Protein AF-A0A8T6Q2F2-F1 (afdb_monomer_lite)

pLDDT: mean 85.74, std 13.07, range [51.94, 95.88]

Radius of gyration: 14.87 Å; chains: 1; bounding box: 35×14×38 Å

Structure (mmCIF, N/CA/C/O backbone):
data_AF-A0A8T6Q2F2-F1
#
_entry.id   AF-A0A8T6Q2F2-F1
#
loop_
_atom_site.group_PDB
_atom_site.id
_atom_site.type_symbol
_atom_site.label_atom_id
_atom_site.label_alt_id
_atom_site.label_comp_id
_atom_site.label_asym_id
_atom_site.label_entity_id
_atom_site.label_seq_id
_atom_site.pdbx_PDB_ins_code
_atom_site.Cartn_x
_atom_site.Cartn_y
_atom_site.Cartn_z
_atom_site.occupancy
_atom_site.B_iso_or_equiv
_atom_site.auth_seq_id
_atom_site.auth_comp_id
_atom_site.auth_asym_id
_atom_site.auth_atom_id
_atom_site.pdbx_PDB_model_num
ATOM 1 N N . MET A 1 1 ? 28.197 -2.442 20.499 1.00 51.94 1 MET A N 1
ATOM 2 C CA . MET A 1 1 ? 26.937 -2.662 19.747 1.00 51.94 1 MET A CA 1
ATOM 3 C C . MET A 1 1 ? 27.048 -1.956 18.401 1.00 51.94 1 MET A C 1
ATOM 5 O O . MET A 1 1 ? 27.390 -0.782 18.393 1.00 51.94 1 MET A O 1
ATOM 9 N N . ARG A 1 2 ? 26.835 -2.645 17.271 1.00 52.97 2 ARG A N 1
ATOM 10 C CA . ARG A 1 2 ? 26.906 -2.037 15.930 1.00 52.97 2 ARG A CA 1
ATOM 11 C C . ARG A 1 2 ? 25.492 -1.645 15.505 1.00 52.97 2 ARG A C 1
ATOM 13 O O . ARG A 1 2 ? 24.745 -2.485 15.017 1.00 52.97 2 ARG A O 1
ATOM 20 N N . LEU A 1 3 ? 25.119 -0.389 15.739 1.00 66.25 3 LEU A N 1
ATOM 21 C CA . LEU A 1 3 ? 23.884 0.179 15.195 1.00 66.25 3 LEU A CA 1
ATOM 22 C C . LEU A 1 3 ? 23.990 0.145 13.665 1.00 66.25 3 LEU A C 1
ATOM 24 O O . LEU A 1 3 ? 24.990 0.585 13.093 1.00 66.25 3 LEU A O 1
ATOM 28 N N . ALA A 1 4 ? 23.009 -0.460 12.999 1.00 61.84 4 ALA A N 1
ATOM 29 C CA . ALA A 1 4 ? 23.021 -0.623 11.554 1.00 61.84 4 ALA A CA 1
ATOM 30 C C . ALA A 1 4 ? 22.913 0.747 10.858 1.00 61.84 4 ALA A C 1
ATOM 32 O O . ALA A 1 4 ? 21.825 1.275 10.662 1.00 61.84 4 ALA A O 1
ATOM 33 N N . SER A 1 5 ? 24.047 1.314 10.440 1.00 63.59 5 SER A N 1
ATOM 34 C CA . SER A 1 5 ? 24.091 2.450 9.514 1.00 63.59 5 SER A CA 1
ATOM 35 C C . SER A 1 5 ? 23.922 1.930 8.083 1.00 63.59 5 SER A C 1
ATO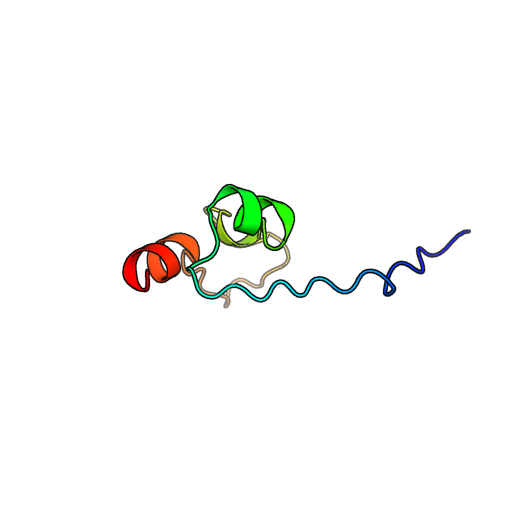M 37 O O . SER A 1 5 ? 24.890 1.706 7.359 1.00 63.59 5 SER A O 1
ATOM 39 N N . ARG A 1 6 ? 22.687 1.615 7.681 1.00 59.09 6 ARG A N 1
ATOM 40 C CA . ARG A 1 6 ? 22.355 1.224 6.296 1.00 59.09 6 ARG A CA 1
ATOM 41 C C . ARG A 1 6 ? 21.299 2.149 5.696 1.00 59.09 6 ARG A C 1
ATOM 43 O O . ARG A 1 6 ? 20.401 1.697 5.003 1.00 59.09 6 ARG A O 1
ATOM 50 N N . PHE A 1 7 ? 21.459 3.454 5.896 1.00 61.44 7 PHE A N 1
ATOM 51 C CA . PHE A 1 7 ? 20.731 4.469 5.121 1.00 61.44 7 PHE A CA 1
ATOM 52 C C . PHE A 1 7 ? 21.317 4.676 3.705 1.00 61.44 7 PHE A C 1
ATOM 54 O O . PHE A 1 7 ? 20.834 5.508 2.951 1.00 61.44 7 PHE A O 1
ATOM 61 N N . GLY A 1 8 ? 22.362 3.925 3.330 1.00 56.50 8 GLY A N 1
ATOM 62 C CA . GLY A 1 8 ? 23.168 4.183 2.129 1.00 56.50 8 GLY A CA 1
ATOM 63 C C . GLY A 1 8 ? 22.742 3.490 0.830 1.00 56.50 8 GLY A C 1
ATOM 64 O O . GLY A 1 8 ? 23.405 3.694 -0.181 1.00 56.50 8 GLY A O 1
ATOM 65 N N . ARG A 1 9 ? 21.689 2.658 0.805 1.00 62.03 9 ARG A N 1
ATOM 66 C CA . ARG A 1 9 ? 21.179 2.116 -0.470 1.00 62.03 9 ARG A CA 1
ATOM 67 C C . ARG A 1 9 ? 20.018 2.971 -0.960 1.00 62.03 9 ARG A C 1
ATOM 69 O O . ARG A 1 9 ? 18.946 2.971 -0.366 1.00 62.03 9 ARG A O 1
ATOM 76 N N . TYR A 1 10 ? 20.257 3.693 -2.049 1.00 60.75 10 TYR A N 1
ATOM 77 C CA . TYR A 1 10 ? 19.242 4.434 -2.786 1.00 60.75 10 TYR A CA 1
ATOM 78 C C . TYR A 1 10 ? 18.218 3.444 -3.370 1.00 60.75 10 TYR A C 1
ATOM 80 O O . TYR A 1 10 ? 18.488 2.786 -4.370 1.00 60.75 10 TYR A O 1
ATOM 88 N N . ASN A 1 11 ? 17.057 3.299 -2.724 1.00 67.00 11 ASN A N 1
ATOM 89 C CA . ASN A 1 11 ? 15.959 2.435 -3.181 1.00 67.00 11 ASN A CA 1
ATOM 90 C C . ASN A 1 11 ? 15.075 3.165 -4.205 1.00 67.00 11 ASN A C 1
ATOM 92 O O . ASN A 1 11 ? 13.860 3.234 -4.045 1.00 67.00 11 ASN A O 1
ATOM 96 N N . SER A 1 12 ? 15.678 3.771 -5.229 1.00 73.94 12 SER A N 1
ATOM 97 C CA . SER A 1 12 ? 14.920 4.390 -6.316 1.00 73.94 12 SER A CA 1
ATOM 98 C C . SER A 1 12 ? 15.113 3.585 -7.592 1.00 73.94 12 SER A C 1
ATOM 100 O O . SER A 1 12 ? 16.243 3.357 -8.029 1.00 73.94 12 SER A O 1
ATOM 102 N N . ILE A 1 13 ? 13.999 3.208 -8.205 1.00 81.38 13 ILE A N 1
ATOM 103 C CA . ILE A 1 13 ? 13.950 2.623 -9.536 1.00 81.38 13 ILE A CA 1
ATOM 104 C C . ILE A 1 13 ? 13.083 3.529 -10.393 1.00 81.38 13 ILE A C 1
ATOM 106 O O . ILE A 1 13 ? 11.942 3.820 -10.044 1.00 81.38 13 ILE A O 1
ATOM 110 N N . ARG A 1 14 ? 13.623 3.945 -11.538 1.00 84.81 14 ARG A N 1
ATOM 111 C CA . ARG A 1 14 ? 12.887 4.675 -12.568 1.00 84.81 14 ARG A CA 1
ATOM 112 C C . ARG A 1 14 ? 12.888 3.847 -13.845 1.00 84.81 14 ARG A C 1
ATOM 114 O O . ARG A 1 14 ? 13.951 3.482 -14.344 1.00 84.81 14 ARG A O 1
ATOM 121 N N . ARG A 1 15 ? 11.698 3.528 -14.348 1.00 86.06 15 ARG A N 1
ATOM 122 C CA . ARG A 1 15 ? 11.467 2.787 -15.594 1.00 86.06 15 ARG A CA 1
ATOM 123 C C . ARG A 1 15 ? 10.372 3.499 -16.386 1.00 86.06 15 ARG A C 1
ATOM 125 O O . ARG A 1 15 ? 9.548 4.187 -15.794 1.00 86.06 15 ARG A O 1
ATOM 132 N N . GLU A 1 16 ? 10.367 3.321 -17.704 1.00 92.12 16 GLU A N 1
ATOM 133 C CA . GLU A 1 16 ? 9.284 3.814 -18.576 1.00 92.12 16 GLU A CA 1
ATOM 134 C C . GLU A 1 16 ? 8.054 2.891 -18.571 1.00 92.12 16 GLU A C 1
ATOM 136 O O . GLU A 1 16 ? 6.986 3.272 -19.035 1.00 92.12 16 GLU A O 1
ATOM 141 N N . ARG A 1 17 ? 8.198 1.685 -18.006 1.00 91.12 17 ARG A N 1
ATOM 142 C CA . ARG A 1 17 ? 7.116 0.723 -17.770 1.00 91.12 17 ARG A CA 1
ATOM 143 C C . ARG A 1 17 ? 6.718 0.689 -16.289 1.00 91.12 17 ARG A C 1
ATOM 145 O O . ARG A 1 17 ? 7.571 0.973 -15.439 1.00 91.12 17 ARG A O 1
ATOM 152 N N . PRO A 1 18 ? 5.492 0.248 -15.958 1.00 91.31 18 PRO A N 1
ATOM 153 C CA . PRO A 1 18 ? 5.136 -0.105 -14.589 1.00 91.31 18 PRO A CA 1
ATOM 154 C C . PRO A 1 18 ? 6.123 -1.114 -13.976 1.00 91.31 18 PRO A C 1
ATOM 156 O O . PRO A 1 18 ? 6.712 -1.950 -14.676 1.00 91.31 18 PRO A O 1
ATOM 159 N N . LEU A 1 19 ? 6.308 -1.030 -12.656 1.00 91.88 19 LEU A N 1
ATOM 160 C CA . LEU A 1 19 ? 7.084 -2.019 -11.906 1.00 91.88 19 LEU A CA 1
ATOM 161 C C . LEU A 1 19 ? 6.390 -3.380 -11.966 1.00 91.88 19 LEU A C 1
ATOM 163 O O . LEU A 1 19 ? 5.164 -3.452 -11.888 1.00 91.88 19 LEU A O 1
ATOM 167 N N . THR A 1 20 ? 7.181 -4.441 -12.071 1.00 92.81 20 THR A N 1
ATOM 168 C CA . THR A 1 20 ? 6.727 -5.834 -11.954 1.00 92.81 20 THR A CA 1
ATOM 169 C C . THR A 1 20 ? 6.443 -6.195 -10.496 1.00 92.81 20 THR A C 1
ATOM 171 O O . THR A 1 20 ? 6.857 -5.479 -9.581 1.00 92.81 20 THR A O 1
ATOM 174 N N . ASP A 1 21 ? 5.740 -7.301 -10.262 1.00 93.44 21 ASP A N 1
ATOM 175 C CA . ASP A 1 21 ? 5.464 -7.769 -8.898 1.00 93.44 21 ASP A CA 1
ATOM 176 C C . ASP A 1 21 ? 6.734 -8.197 -8.163 1.00 93.44 21 ASP A C 1
ATOM 178 O O . ASP A 1 21 ? 6.877 -7.886 -6.984 1.00 93.44 21 ASP A O 1
ATOM 182 N N . ASP A 1 22 ? 7.701 -8.790 -8.866 1.00 93.19 22 ASP A N 1
ATOM 183 C CA . ASP A 1 22 ? 9.005 -9.145 -8.296 1.00 93.19 22 ASP A CA 1
ATOM 184 C C . ASP A 1 22 ? 9.784 -7.899 -7.847 1.00 93.19 22 ASP A C 1
ATOM 186 O O . ASP A 1 22 ? 10.344 -7.859 -6.749 1.00 93.19 22 ASP A O 1
ATOM 190 N N . GLU A 1 23 ? 9.772 -6.836 -8.664 1.00 92.00 23 GLU A N 1
ATOM 191 C CA . GLU A 1 23 ? 10.369 -5.546 -8.301 1.00 92.00 23 GLU A CA 1
ATOM 192 C C . GLU A 1 23 ? 9.646 -4.937 -7.086 1.00 92.00 23 GLU A C 1
ATOM 194 O O . GLU A 1 23 ? 10.292 -4.480 -6.143 1.00 92.00 23 GLU A O 1
ATOM 199 N N . LEU A 1 24 ? 8.311 -4.965 -7.047 1.00 91.94 24 LEU A N 1
ATOM 200 C CA . LEU A 1 24 ? 7.573 -4.498 -5.871 1.00 91.94 24 LEU A CA 1
ATOM 201 C C . LEU A 1 24 ? 7.882 -5.337 -4.628 1.00 91.94 24 LEU A C 1
ATOM 203 O O . LEU A 1 24 ? 8.018 -4.771 -3.549 1.00 91.94 24 LEU A O 1
ATOM 207 N N . MET A 1 25 ? 8.037 -6.653 -4.7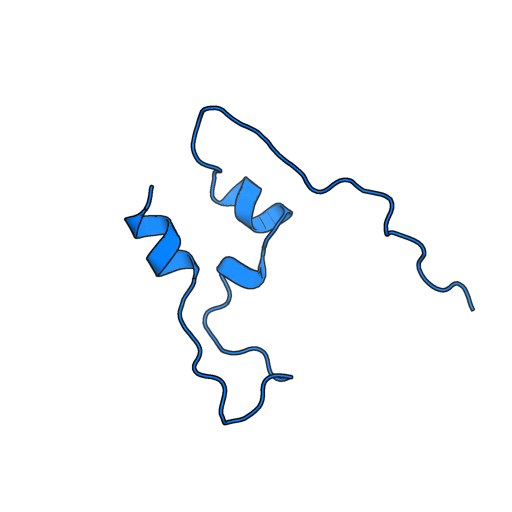52 1.00 92.56 25 MET A N 1
ATOM 208 C CA . MET A 1 25 ? 8.352 -7.529 -3.623 1.00 92.56 25 MET A CA 1
ATOM 209 C C . MET A 1 25 ? 9.743 -7.228 -3.057 1.00 92.56 25 MET A C 1
ATOM 211 O O . MET A 1 25 ? 9.941 -7.215 -1.843 1.00 92.56 25 MET A O 1
ATOM 215 N N . GLN A 1 26 ? 10.705 -6.926 -3.929 1.00 90.12 26 GLN A N 1
ATOM 216 C CA . GLN A 1 26 ? 12.068 -6.601 -3.526 1.00 90.12 26 GLN A CA 1
ATOM 217 C C . GLN A 1 26 ? 12.168 -5.248 -2.799 1.00 90.12 26 GLN A C 1
ATOM 219 O O . GLN A 1 26 ? 12.934 -5.127 -1.840 1.00 90.12 26 GLN A O 1
ATOM 224 N N . PHE A 1 27 ? 11.437 -4.225 -3.257 1.00 88.19 27 PHE A N 1
ATOM 225 C CA . PHE A 1 27 ? 11.592 -2.848 -2.760 1.00 88.19 27 PHE A CA 1
ATOM 226 C C . PHE A 1 27 ? 10.475 -2.384 -1.815 1.00 88.19 27 PHE A C 1
ATOM 228 O O . PHE A 1 27 ? 10.715 -1.521 -0.970 1.00 88.19 27 PHE A O 1
ATOM 235 N N . ALA A 1 28 ? 9.274 -2.946 -1.931 1.00 90.44 28 ALA A N 1
ATOM 236 C CA . ALA A 1 28 ? 8.085 -2.579 -1.163 1.00 90.44 28 ALA A CA 1
ATOM 237 C C . ALA A 1 28 ? 7.234 -3.816 -0.779 1.00 90.44 28 ALA A C 1
ATOM 239 O O . ALA A 1 28 ? 6.042 -3.867 -1.093 1.00 90.44 28 ALA A O 1
ATOM 240 N N . PRO A 1 29 ? 7.795 -4.803 -0.050 1.00 91.81 29 PRO A N 1
ATOM 241 C CA . PRO A 1 29 ? 7.101 -6.059 0.265 1.00 91.81 29 PRO A CA 1
ATOM 242 C C . PRO A 1 29 ? 5.792 -5.863 1.048 1.00 91.81 29 PRO A C 1
ATOM 244 O O . PRO A 1 29 ? 4.863 -6.657 0.927 1.00 91.81 29 PRO A O 1
ATOM 247 N N . SER A 1 30 ? 5.672 -4.775 1.816 1.00 91.38 30 SER A N 1
ATOM 248 C CA . SER A 1 30 ? 4.465 -4.448 2.587 1.00 91.38 30 SER A CA 1
ATOM 249 C C . SER A 1 30 ? 3.222 -4.198 1.728 1.00 91.38 30 SER A C 1
ATOM 251 O O . SER A 1 30 ? 2.111 -4.302 2.241 1.00 91.38 30 SER A O 1
ATOM 253 N N . VAL A 1 31 ? 3.384 -3.901 0.434 1.00 92.94 31 VAL A N 1
ATOM 254 C CA . VAL A 1 31 ? 2.276 -3.744 -0.522 1.00 92.94 31 VAL A CA 1
ATOM 255 C C . VAL A 1 31 ? 1.443 -5.021 -0.638 1.00 92.94 31 VAL A C 1
ATOM 257 O O . VAL A 1 31 ? 0.229 -4.935 -0.819 1.00 92.94 31 VAL A O 1
ATOM 260 N N . PHE A 1 32 ? 2.089 -6.180 -0.500 1.00 94.44 32 PHE A N 1
ATOM 261 C CA . PHE A 1 32 ? 1.469 -7.500 -0.591 1.00 94.44 32 PHE A CA 1
ATOM 262 C C . PHE A 1 32 ? 0.948 -8.019 0.753 1.00 94.44 32 PHE A C 1
ATOM 264 O O . PHE A 1 32 ? 0.394 -9.113 0.806 1.00 94.44 32 PHE A O 1
ATOM 271 N N . SER A 1 33 ? 1.118 -7.263 1.845 1.00 92.50 33 SER A N 1
ATOM 272 C CA . SER A 1 33 ? 0.534 -7.629 3.138 1.00 92.50 33 SER A CA 1
ATOM 273 C C . SER A 1 33 ? -0.977 -7.709 2.996 1.00 92.50 33 SER A C 1
ATOM 275 O O . SER A 1 33 ? -1.560 -6.761 2.478 1.00 92.50 33 SER A O 1
ATOM 277 N N . GLY A 1 34 ? -1.594 -8.794 3.470 1.00 93.06 34 GLY A N 1
ATOM 278 C CA . GLY A 1 34 ? -3.050 -8.983 3.460 1.00 93.06 34 GLY A CA 1
ATOM 279 C C . GLY A 1 34 ? -3.781 -8.286 4.609 1.00 93.06 34 GLY A C 1
ATOM 280 O O . GLY A 1 34 ? -4.992 -8.123 4.539 1.00 93.06 34 GLY A O 1
ATOM 281 N N . ASP A 1 35 ? -3.041 -7.838 5.626 1.00 92.62 35 ASP A N 1
ATOM 282 C CA . ASP A 1 35 ? -3.605 -7.280 6.852 1.00 92.62 35 ASP A CA 1
ATOM 283 C C . ASP A 1 35 ? -2.836 -6.062 7.369 1.00 92.62 35 ASP A C 1
ATOM 285 O O . ASP A 1 35 ? -1.717 -5.732 6.943 1.00 92.62 35 ASP A O 1
ATOM 289 N N . LYS A 1 36 ? -3.465 -5.400 8.345 1.00 92.38 36 LYS A N 1
ATOM 290 C CA . LYS A 1 36 ? -2.869 -4.346 9.159 1.00 92.38 36 LYS A CA 1
ATOM 291 C C . LYS A 1 36 ? -1.637 -4.874 9.901 1.00 92.38 36 LYS A C 1
ATOM 293 O O . LYS A 1 36 ? -1.711 -5.881 10.592 1.00 92.38 36 LYS A O 1
ATOM 298 N N . HIS A 1 37 ? -0.535 -4.127 9.857 1.00 93.06 37 HIS A N 1
ATOM 299 C CA . HIS A 1 37 ? 0.627 -4.419 10.699 1.00 93.06 37 HIS A CA 1
ATOM 300 C C . HIS A 1 37 ? 0.277 -4.306 12.197 1.00 93.06 37 HIS A C 1
ATOM 302 O O . HIS A 1 37 ? -0.410 -3.365 12.599 1.00 93.06 37 HIS A O 1
ATOM 308 N N . GLU A 1 38 ? 0.799 -5.210 13.028 1.00 93.31 38 GLU A N 1
ATOM 309 C CA . GLU A 1 38 ? 0.486 -5.312 14.466 1.00 93.31 38 GLU A CA 1
ATOM 310 C C . GLU A 1 38 ? 0.734 -4.015 15.253 1.00 93.31 38 GLU A C 1
ATOM 312 O O . GLU A 1 38 ? -0.030 -3.654 16.141 1.00 93.31 38 GLU A O 1
ATOM 317 N N . SER A 1 39 ? 1.760 -3.252 14.869 1.00 94.62 39 SER A N 1
ATOM 318 C CA . SER A 1 39 ? 2.115 -1.982 15.516 1.00 94.62 39 SER A CA 1
ATOM 319 C C . SER A 1 39 ? 1.116 -0.845 15.269 1.00 94.62 39 SER A C 1
ATOM 321 O O . SER A 1 39 ? 1.264 0.245 15.824 1.00 94.62 39 SER A O 1
ATOM 323 N N . ARG A 1 40 ? 0.122 -1.042 14.395 1.00 93.25 40 ARG A N 1
ATOM 324 C CA . ARG A 1 40 ? -0.875 -0.018 14.074 1.00 93.25 40 ARG A CA 1
ATOM 325 C C . ARG A 1 40 ? -2.001 -0.035 15.101 1.00 93.25 40 ARG A C 1
ATOM 327 O O . ARG A 1 40 ? -2.567 -1.080 15.411 1.00 93.25 40 ARG A O 1
ATOM 334 N N . SER A 1 41 ? -2.394 1.156 15.546 1.00 95.88 41 SER A N 1
ATOM 335 C CA . SER A 1 41 ? -3.502 1.339 16.484 1.00 95.88 41 SER A CA 1
ATOM 336 C C . SER A 1 41 ? -4.835 0.816 15.936 1.00 95.88 41 SER A C 1
ATOM 338 O O . SER A 1 41 ? -5.000 0.576 14.738 1.00 95.88 41 SER A O 1
ATOM 340 N N . GLU A 1 42 ? -5.817 0.650 16.818 1.00 93.81 42 GLU A N 1
ATOM 341 C CA . GLU A 1 42 ? -7.179 0.222 16.464 1.00 93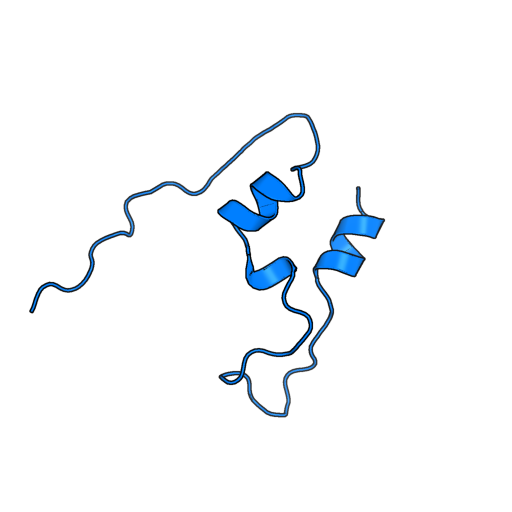.81 42 GLU A CA 1
ATOM 342 C C . GLU A 1 42 ? -7.895 1.202 15.530 1.0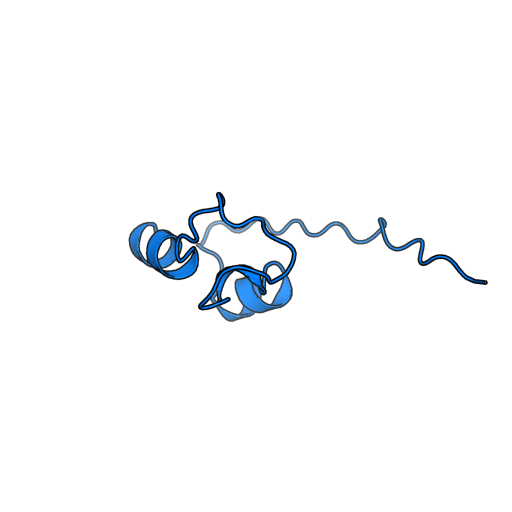0 93.81 42 GLU A C 1
ATOM 344 O O . GLU A 1 42 ? -8.713 0.795 14.716 1.00 93.81 42 GLU A O 1
ATOM 349 N N . ARG A 1 43 ? -7.537 2.489 15.588 1.00 95.75 43 ARG A N 1
ATOM 350 C CA . ARG A 1 43 ? -8.106 3.526 14.715 1.00 95.75 43 ARG A CA 1
ATOM 351 C C . ARG A 1 43 ? -7.594 3.458 13.274 1.00 95.75 43 ARG A C 1
ATOM 353 O O . ARG A 1 43 ? -8.093 4.188 12.425 1.00 95.75 43 ARG A O 1
ATOM 360 N N . TYR A 1 44 ? -6.564 2.656 13.000 1.00 94.88 44 TYR A N 1
ATOM 361 C CA . TYR A 1 44 ? -6.026 2.518 11.653 1.00 94.88 44 TYR A CA 1
ATOM 362 C C . TYR A 1 44 ? -6.875 1.542 10.837 1.00 94.88 44 TYR A C 1
ATOM 364 O O . TYR A 1 44 ? -6.904 0.343 11.118 1.00 94.88 44 TYR A O 1
ATOM 372 N N . THR A 1 45 ? -7.497 2.058 9.781 1.00 94.38 45 THR A N 1
ATOM 373 C CA . THR A 1 45 ? -8.190 1.253 8.775 1.00 94.38 45 THR A CA 1
ATOM 374 C C . THR A 1 45 ? -7.185 0.748 7.751 1.00 94.38 45 THR A C 1
ATOM 376 O O . THR A 1 45 ? -6.563 1.535 7.036 1.00 94.38 45 THR A O 1
ATOM 379 N N . TYR A 1 46 ? -7.020 -0.571 7.679 1.00 93.31 46 TYR A N 1
ATOM 380 C CA . TYR A 1 46 ? -6.199 -1.189 6.649 1.00 93.31 46 TYR A CA 1
ATOM 381 C C . TYR A 1 46 ? -6.910 -1.150 5.295 1.00 93.31 46 TYR A C 1
ATOM 383 O O . TYR A 1 46 ? -8.102 -1.433 5.189 1.00 93.31 46 TYR A O 1
ATOM 391 N N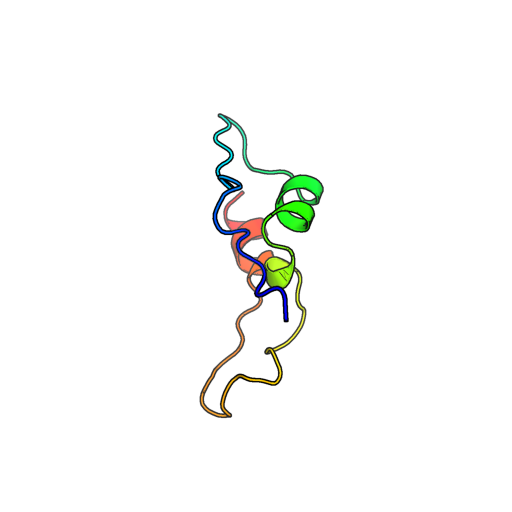 . ILE A 1 47 ? -6.147 -0.788 4.266 1.00 93.25 47 ILE A N 1
ATOM 392 C CA . ILE A 1 47 ? -6.583 -0.774 2.876 1.00 93.25 47 ILE A CA 1
ATOM 393 C C . ILE A 1 47 ? -5.584 -1.632 2.091 1.00 93.25 47 ILE A C 1
ATOM 395 O O . ILE A 1 47 ? -4.381 -1.374 2.183 1.00 93.25 47 ILE A O 1
ATOM 399 N N . PRO A 1 48 ? -6.042 -2.626 1.312 1.00 94.12 48 PRO A N 1
ATOM 400 C CA . PRO A 1 48 ? -5.151 -3.507 0.571 1.00 94.12 48 PRO A CA 1
ATOM 401 C C . PRO A 1 48 ? -4.489 -2.780 -0.601 1.00 94.12 48 PRO A C 1
ATOM 403 O O . PRO A 1 48 ? -5.076 -2.610 -1.672 1.00 94.12 48 PRO A O 1
ATOM 406 N N . THR A 1 49 ? -3.241 -2.358 -0.396 1.00 94.12 49 THR A N 1
ATOM 407 C CA . THR A 1 49 ? -2.470 -1.544 -1.348 1.00 94.12 49 THR A CA 1
ATOM 408 C C . THR A 1 49 ? -2.289 -2.232 -2.702 1.00 94.12 49 THR A C 1
ATOM 410 O O . THR A 1 49 ? -2.426 -1.577 -3.736 1.00 94.12 49 THR A O 1
ATOM 413 N N . ILE A 1 50 ? -2.049 -3.549 -2.725 1.00 94.69 50 ILE A N 1
ATOM 414 C CA . ILE A 1 50 ? -1.899 -4.308 -3.976 1.00 94.69 50 ILE A CA 1
ATOM 415 C C . ILE A 1 50 ? -3.145 -4.222 -4.869 1.00 94.69 50 ILE A C 1
ATOM 417 O O . ILE A 1 50 ? -3.027 -4.068 -6.083 1.00 94.69 50 ILE A O 1
ATOM 421 N N . ASN A 1 51 ? -4.345 -4.206 -4.280 1.00 94.81 51 ASN A N 1
ATOM 422 C CA . ASN A 1 51 ? -5.593 -4.099 -5.039 1.00 94.81 51 ASN A CA 1
ATOM 423 C C . ASN A 1 51 ? -5.734 -2.733 -5.717 1.00 94.81 51 ASN A C 1
ATOM 425 O O . ASN A 1 51 ? -6.327 -2.638 -6.788 1.00 94.81 51 ASN A O 1
ATOM 429 N N . ILE A 1 52 ? -5.201 -1.678 -5.098 1.00 93.81 52 ILE A N 1
ATOM 430 C CA . ILE A 1 52 ? -5.184 -0.337 -5.685 1.00 93.81 52 ILE A CA 1
ATOM 431 C C . ILE A 1 52 ? -4.181 -0.299 -6.835 1.00 93.81 52 ILE A C 1
ATOM 433 O O . ILE A 1 52 ? -4.534 0.121 -7.931 1.00 93.81 52 ILE A O 1
ATOM 437 N N . ILE A 1 53 ? -2.957 -0.782 -6.610 1.00 93.25 53 ILE A N 1
ATOM 438 C CA . ILE A 1 53 ? -1.905 -0.789 -7.635 1.00 93.25 53 ILE A CA 1
ATOM 439 C C . ILE A 1 53 ? -2.348 -1.575 -8.869 1.00 93.25 53 ILE A C 1
ATOM 441 O O . ILE A 1 53 ? -2.195 -1.086 -9.982 1.00 93.25 53 ILE A O 1
ATOM 445 N N . ASN A 1 54 ? -2.965 -2.743 -8.685 1.00 93.25 54 ASN A N 1
ATOM 446 C CA . ASN A 1 54 ? -3.459 -3.557 -9.796 1.00 93.25 54 ASN A CA 1
ATOM 447 C C . ASN A 1 54 ? -4.549 -2.869 -10.631 1.00 93.25 54 ASN A C 1
ATOM 449 O O . ASN A 1 54 ? -4.718 -3.224 -11.789 1.00 93.25 54 ASN A O 1
ATOM 453 N N . LYS A 1 55 ? -5.274 -1.889 -10.076 1.00 93.62 55 LYS A N 1
ATOM 454 C CA . LYS A 1 55 ? -6.265 -1.085 -10.814 1.00 93.62 55 LYS A CA 1
ATOM 455 C C . LYS A 1 55 ? -5.673 0.150 -11.500 1.00 93.62 55 LYS A C 1
ATOM 457 O O . LYS A 1 55 ? -6.371 0.781 -12.285 1.00 93.62 55 LYS A O 1
ATOM 462 N N . LEU A 1 56 ? -4.445 0.535 -11.151 1.00 91.38 56 LEU A N 1
ATOM 463 C CA . LEU A 1 56 ? -3.755 1.716 -11.685 1.00 91.38 56 LEU A CA 1
ATOM 464 C C . LEU A 1 56 ? -2.691 1.373 -12.737 1.00 91.38 56 LEU A C 1
ATOM 466 O O . LEU A 1 56 ? -2.115 2.285 -13.328 1.00 91.38 56 LEU A O 1
ATOM 470 N N . ARG A 1 57 ? -2.396 0.085 -12.916 1.00 87.00 57 ARG A N 1
ATOM 471 C CA . ARG A 1 57 ? -1.537 -0.443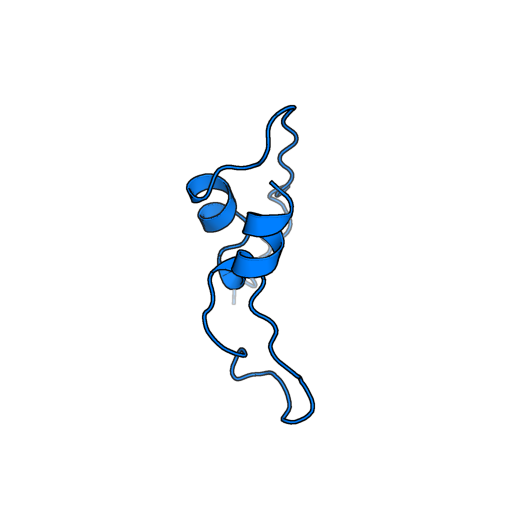 -13.980 1.00 87.00 57 ARG A CA 1
ATOM 472 C C . ARG A 1 57 ? -2.329 -0.599 -15.270 1.00 87.00 57 ARG A C 1
ATOM 474 O O . ARG A 1 57 ? -1.712 -0.351 -16.326 1.00 87.00 57 ARG A O 1
#

Foldseek 3Di:
DDDDPPPPDDLDDDDPDDDDPVNCCVRPVVLQDPDDDPPDDPPDDDDNNVVVVVVVD

Secondary structure (DSSP, 8-state):
--------S------SSPPPHHHHHHH-GGGG-SS--TTS-TTPPP--HHHHHHHH-

Organism: Escherichia coli (NCBI:txid562)

Sequence (57 aa):
MRLASRFGRYNSIRRERPLTDDELMQFAPSVFSGDKHESRSERYTYIPTINIINKLR